Protein AF-A0A955KU11-F1 (afdb_monomer_lite)

pLDDT: mean 88.54, std 12.86, range [41.47, 97.81]

Sequence (144 aa):
MAKKTLPPHHSSLVLVWSYLALLLANSVVIYLASVVFPLYVVLGTFSLTAGWSLLHSMIFLTLLNVGFIPFVHEYEHTSGKMLKNTQWMALYFVINFVGVWVIARFSDQVGFGISSWLVAA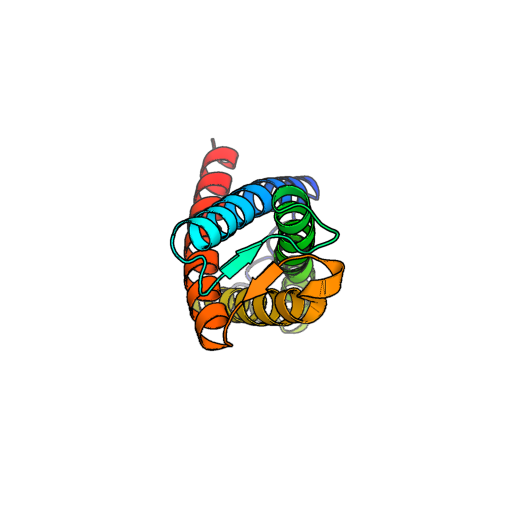VLAVVLNIVQSIVMMALEKLKSR

Foldseek 3Di:
DDLPPQPPDDPPVNLVVLLVLLLVLLLVLLVVCCVVPVVFKWADDPPGDSVQLSNQLSNQLSCLQSVCVVVLSVVCVVVVHDDDPVRVLVVQLVSQLCSLVVSQVVCVPRVIHGDDSVSSNVSSVVSSVSSVVSSVVVVVVVVD

Radius of gyration: 16.5 Å; chains: 1; bounding box: 40×31×50 Å

Secondary structure (DSSP, 8-state):
----PPPP---HHHHHHHHHHHHHHHHHHHHHHHHH-TTTEEE--SSS-HHHHHHHHHHHHHHHHHHHHHHHHHHHHHHT-PPPHHHHHHHHHHHHHHHHHHHHHTHHHH-EEES-HHHHHHHHHHHHHHHHHHHHHHHHHHT-

Structure (mmCIF, N/CA/C/O backbone):
data_AF-A0A955KU11-F1
#
_entry.id   AF-A0A955KU11-F1
#
loop_
_atom_site.group_PDB
_atom_site.id
_atom_site.type_symbol
_atom_site.label_atom_id
_atom_site.label_alt_id
_atom_site.label_comp_id
_atom_site.label_asym_id
_atom_site.label_entity_id
_atom_site.label_seq_id
_atom_site.pdbx_PDB_ins_code
_atom_site.Cartn_x
_atom_site.Cartn_y
_atom_site.Cartn_z
_atom_site.occupancy
_atom_site.B_iso_or_equiv
_atom_site.auth_seq_id
_atom_site.auth_comp_id
_atom_site.auth_asym_id
_atom_site.auth_atom_id
_atom_site.pdbx_PDB_model_num
ATOM 1 N N . MET A 1 1 ? -26.964 -3.492 28.894 1.00 43.47 1 MET A N 1
ATOM 2 C CA . MET A 1 1 ? -25.947 -3.475 27.817 1.00 43.47 1 MET A CA 1
ATOM 3 C C . MET A 1 1 ? -25.533 -2.030 27.594 1.00 43.47 1 MET A C 1
ATOM 5 O O . MET A 1 1 ? -26.371 -1.239 27.185 1.00 43.47 1 MET A O 1
ATOM 9 N N . ALA A 1 2 ? -24.302 -1.655 27.946 1.00 41.47 2 ALA A N 1
ATOM 10 C CA . ALA A 1 2 ? -23.829 -0.286 27.759 1.00 41.47 2 ALA A CA 1
ATOM 11 C C . ALA A 1 2 ? -23.743 0.030 26.258 1.00 41.47 2 ALA A C 1
ATOM 13 O O . ALA A 1 2 ? -23.022 -0.645 25.521 1.00 41.47 2 ALA A O 1
ATOM 14 N N . LYS A 1 3 ? -24.498 1.036 25.805 1.00 44.16 3 LYS A N 1
ATOM 15 C CA . LYS A 1 3 ? -24.383 1.608 24.462 1.00 44.16 3 LYS A CA 1
ATOM 16 C C . LYS A 1 3 ? -23.014 2.287 24.404 1.00 44.16 3 LYS A C 1
ATOM 18 O O . LYS A 1 3 ? -22.848 3.378 24.939 1.00 44.16 3 LYS A O 1
ATOM 23 N N . LYS A 1 4 ? -22.010 1.590 23.864 1.00 49.38 4 LYS A N 1
ATOM 24 C CA . LYS A 1 4 ? -20.665 2.138 23.663 1.00 49.38 4 LYS A CA 1
ATOM 25 C C . LYS A 1 4 ? -20.839 3.333 22.726 1.00 49.38 4 LYS A C 1
ATOM 27 O O . LYS A 1 4 ? -21.265 3.160 21.587 1.00 49.38 4 LYS A O 1
ATOM 32 N N . THR A 1 5 ? -20.659 4.539 23.252 1.00 47.03 5 THR A N 1
ATOM 33 C CA . THR A 1 5 ? -20.801 5.780 22.491 1.00 47.03 5 THR A CA 1
ATOM 34 C C . THR A 1 5 ? -19.859 5.722 21.299 1.00 47.03 5 THR A C 1
ATOM 36 O O . THR A 1 5 ? -18.691 5.362 21.467 1.00 47.03 5 THR A O 1
ATOM 39 N N . LEU A 1 6 ? -20.385 6.022 20.107 1.00 50.81 6 LEU A N 1
ATOM 40 C CA . LEU A 1 6 ? -19.592 6.084 18.884 1.00 50.81 6 LEU A CA 1
ATOM 41 C C . LEU A 1 6 ? -18.369 6.976 19.131 1.00 50.81 6 LEU A C 1
ATOM 43 O O . LEU A 1 6 ? -18.520 8.030 19.761 1.00 50.81 6 LEU A O 1
ATOM 47 N N . PRO A 1 7 ? -17.166 6.552 18.706 1.00 51.44 7 PRO A N 1
ATOM 48 C CA . PRO A 1 7 ? -15.983 7.383 18.846 1.00 51.44 7 PRO A CA 1
ATOM 49 C C . PRO A 1 7 ? -16.231 8.745 18.173 1.00 51.44 7 PRO A C 1
ATOM 51 O O . PRO A 1 7 ? -16.981 8.819 17.195 1.00 51.44 7 PRO A O 1
ATOM 54 N N . PRO A 1 8 ? -15.660 9.832 18.721 1.00 48.22 8 PRO A N 1
ATOM 55 C CA . PRO A 1 8 ? -15.903 11.180 18.229 1.00 48.22 8 PRO A CA 1
ATOM 56 C C . PRO A 1 8 ? -15.548 11.280 16.746 1.00 48.22 8 PRO A C 1
ATOM 58 O O . PRO A 1 8 ? -14.630 10.605 16.282 1.00 48.22 8 PRO A O 1
ATOM 61 N N . HIS A 1 9 ? -16.277 12.144 16.035 1.00 49.62 9 HIS A N 1
ATOM 62 C CA . HIS A 1 9 ? -16.028 12.538 14.650 1.00 49.62 9 HIS A CA 1
ATOM 63 C C . HIS A 1 9 ? -14.517 12.584 14.381 1.00 49.62 9 HIS A C 1
ATOM 65 O O . HIS A 1 9 ? -13.811 13.414 14.964 1.00 49.62 9 HIS A O 1
ATOM 71 N N . HIS A 1 10 ? -14.006 11.636 13.584 1.00 56.16 10 HIS A N 1
ATOM 72 C CA . HIS A 1 10 ? -12.583 11.583 13.255 1.00 56.16 10 HIS A CA 1
ATOM 73 C C . HIS A 1 10 ? -12.215 12.925 12.639 1.00 56.16 10 HIS A C 1
ATOM 75 O O . HIS A 1 10 ? -12.690 13.257 11.555 1.00 56.16 10 HIS A O 1
ATOM 81 N N . SER A 1 11 ? -11.427 13.722 13.364 1.00 67.25 11 SER A N 1
ATOM 82 C CA . SER A 1 11 ? -10.954 15.014 12.873 1.00 67.25 11 SER A CA 1
ATOM 83 C C . SER A 1 11 ? -10.371 14.796 11.479 1.00 67.25 11 SER A C 1
ATOM 85 O O . SER A 1 11 ? -9.541 13.906 11.302 1.00 67.25 11 SER A O 1
ATOM 87 N N . SER A 1 12 ? -10.816 15.577 10.494 1.00 74.44 12 SER A N 1
ATOM 88 C CA . SER A 1 12 ? -10.367 15.482 9.097 1.00 74.44 12 SER A CA 1
ATOM 89 C C . SER A 1 12 ? -8.839 15.443 8.976 1.00 74.44 12 SER A C 1
ATOM 91 O O . SER A 1 12 ? -8.296 14.739 8.129 1.00 74.44 12 SER A O 1
ATOM 93 N N . LEU A 1 13 ? -8.138 16.105 9.899 1.00 83.19 13 LEU A N 1
ATOM 94 C CA . LEU A 1 13 ? -6.684 16.077 10.020 1.00 83.19 13 LEU A CA 1
ATOM 95 C C . LEU A 1 13 ? -6.115 14.678 10.298 1.00 83.19 13 LEU A C 1
ATOM 97 O O . LEU A 1 13 ? -5.060 14.346 9.776 1.00 83.19 13 LEU A O 1
ATOM 101 N N . VAL A 1 14 ? -6.795 13.838 11.083 1.00 82.75 14 VAL A N 1
ATOM 102 C CA . VAL A 1 14 ? -6.356 12.459 11.364 1.00 82.75 14 VAL A CA 1
ATOM 103 C C . VAL A 1 14 ? -6.330 11.636 10.083 1.00 82.75 14 VAL A C 1
ATOM 105 O O . VAL A 1 14 ? -5.341 10.957 9.833 1.00 82.75 14 VAL A O 1
ATOM 108 N N . LEU A 1 15 ? -7.361 11.747 9.240 1.00 85.50 15 LEU A N 1
ATOM 109 C CA . LEU A 1 15 ? -7.397 11.051 7.952 1.00 85.50 15 LEU A CA 1
ATOM 110 C C . LEU A 1 15 ? -6.272 11.523 7.025 1.00 85.50 15 LEU A C 1
ATOM 112 O O . LEU A 1 15 ? -5.652 10.697 6.362 1.00 85.50 15 LEU A O 1
ATOM 116 N N . VAL A 1 16 ? -5.967 12.825 7.019 1.00 89.62 16 VAL A N 1
ATOM 117 C CA . VAL A 1 16 ? -4.852 13.384 6.236 1.00 89.62 16 VAL A CA 1
ATOM 118 C C . VAL A 1 16 ? -3.507 12.839 6.724 1.00 89.62 16 VAL A C 1
ATOM 120 O O . VAL A 1 16 ? -2.702 12.385 5.913 1.00 89.62 16 VAL A O 1
ATOM 123 N N . TRP A 1 17 ? -3.260 12.824 8.036 1.00 89.81 17 TRP A N 1
ATOM 124 C CA . TRP A 1 17 ? -2.014 12.287 8.591 1.00 89.81 17 TRP A CA 1
ATOM 125 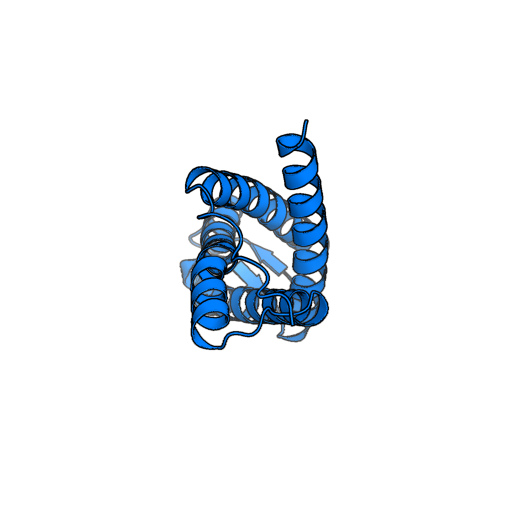C C . TRP A 1 17 ? -1.867 10.784 8.352 1.00 89.81 17 TRP A C 1
ATOM 127 O O . TRP A 1 17 ? -0.796 10.334 7.942 1.00 89.81 17 TRP A O 1
ATOM 137 N N . SER A 1 18 ? -2.944 10.017 8.541 1.00 90.88 18 SER A N 1
ATOM 138 C CA . SER A 1 18 ? -2.980 8.595 8.201 1.00 90.88 18 SER A CA 1
ATOM 139 C C . SER A 1 18 ? -2.707 8.380 6.717 1.00 90.88 18 SER A C 1
ATOM 141 O O . SER A 1 18 ? -1.895 7.530 6.372 1.00 90.88 18 SER A O 1
ATOM 143 N N . TYR A 1 19 ? -3.303 9.185 5.836 1.00 93.88 19 TYR A N 1
ATOM 144 C CA . TYR A 1 19 ? -3.046 9.116 4.401 1.00 93.88 19 TYR A CA 1
ATOM 145 C C . TYR A 1 19 ? -1.570 9.337 4.072 1.00 93.88 19 TYR A C 1
ATOM 147 O O . TYR A 1 19 ? -0.973 8.505 3.398 1.00 93.88 19 TYR A O 1
ATOM 155 N N . LEU A 1 20 ? -0.949 10.404 4.579 1.00 95.38 20 LEU A N 1
ATOM 156 C CA . LEU A 1 20 ? 0.458 10.695 4.289 1.00 95.38 20 LEU A CA 1
ATOM 157 C C . LEU A 1 20 ? 1.399 9.604 4.818 1.00 95.38 20 LEU A C 1
ATOM 159 O O . LEU A 1 20 ? 2.312 9.176 4.111 1.00 95.38 20 LEU A O 1
ATOM 163 N N . ALA A 1 21 ? 1.165 9.117 6.038 1.00 94.75 21 ALA A N 1
ATOM 164 C CA . ALA A 1 21 ? 1.992 8.069 6.628 1.00 94.75 21 ALA A CA 1
ATOM 165 C C . ALA A 1 21 ? 1.846 6.731 5.894 1.00 94.75 21 ALA A C 1
ATOM 167 O O . ALA A 1 21 ? 2.845 6.066 5.617 1.00 94.75 21 ALA A O 1
ATOM 168 N N . LEU A 1 22 ? 0.615 6.346 5.548 1.00 95.44 22 LEU A N 1
ATOM 169 C CA . LEU A 1 22 ? 0.353 5.121 4.800 1.00 95.44 22 LEU A CA 1
ATOM 170 C C . LEU A 1 22 ? 0.865 5.227 3.364 1.00 95.44 22 LEU A C 1
ATOM 172 O O . LEU A 1 22 ? 1.407 4.251 2.861 1.00 95.44 22 LEU A O 1
ATOM 176 N N . LEU A 1 23 ? 0.781 6.397 2.726 1.00 97.12 23 LEU A N 1
ATOM 177 C CA . LEU A 1 23 ? 1.334 6.622 1.390 1.00 97.12 23 LEU A CA 1
ATOM 178 C C . LEU A 1 23 ? 2.840 6.359 1.376 1.00 97.12 23 LEU A C 1
ATOM 180 O O . LEU A 1 23 ? 3.329 5.619 0.521 1.00 97.12 23 LEU A O 1
ATOM 184 N N . LEU A 1 24 ? 3.565 6.915 2.350 1.00 97.06 24 LEU A N 1
ATOM 185 C CA . LEU A 1 24 ? 4.998 6.678 2.505 1.00 97.06 24 LEU A CA 1
ATOM 186 C C . LEU A 1 24 ? 5.294 5.203 2.788 1.00 97.06 24 LEU A C 1
ATOM 188 O O . LEU A 1 24 ? 6.131 4.607 2.113 1.00 97.06 24 LEU A O 1
ATOM 192 N N . ALA A 1 25 ? 4.585 4.593 3.737 1.00 96.88 25 ALA A N 1
ATOM 193 C CA . ALA A 1 25 ? 4.798 3.200 4.110 1.00 96.88 25 ALA A CA 1
ATOM 194 C C . ALA A 1 25 ? 4.531 2.231 2.947 1.00 96.88 25 ALA A C 1
ATOM 196 O O . ALA A 1 25 ? 5.364 1.377 2.650 1.00 96.88 25 ALA A O 1
ATOM 197 N N . ASN A 1 26 ? 3.408 2.403 2.247 1.00 97.25 26 ASN A N 1
ATOM 198 C CA . ASN A 1 26 ? 3.043 1.612 1.075 1.00 97.25 26 ASN A CA 1
ATOM 199 C C . ASN A 1 26 ? 4.096 1.770 -0.031 1.00 97.25 26 ASN A C 1
ATOM 201 O O . ASN A 1 26 ? 4.543 0.775 -0.603 1.00 97.25 26 ASN A O 1
ATOM 205 N N . SER A 1 27 ? 4.558 3.003 -0.270 1.00 97.62 27 SER A N 1
ATOM 206 C CA . SER A 1 27 ? 5.604 3.287 -1.259 1.00 97.62 27 SER A CA 1
ATOM 207 C C . SER A 1 27 ? 6.917 2.591 -0.932 1.00 97.62 27 SER A C 1
ATOM 209 O O . SER A 1 27 ? 7.520 1.989 -1.815 1.00 97.62 27 SER A O 1
ATOM 211 N N . VAL A 1 28 ? 7.338 2.604 0.333 1.00 97.50 28 VAL A N 1
ATOM 212 C CA . VAL A 1 28 ? 8.543 1.888 0.770 1.00 97.50 28 VAL A CA 1
ATOM 213 C C . VAL A 1 28 ? 8.387 0.383 0.561 1.00 97.50 28 VAL A C 1
ATOM 215 O O . VAL A 1 28 ? 9.285 -0.245 0.005 1.00 97.50 28 VAL A O 1
ATOM 218 N N . VAL A 1 29 ? 7.249 -0.199 0.948 1.00 97.56 29 VAL A N 1
ATOM 219 C CA . VAL A 1 29 ? 6.997 -1.641 0.791 1.00 97.56 29 VAL A CA 1
ATOM 220 C C . VAL A 1 29 ? 7.062 -2.061 -0.675 1.00 97.56 29 VAL A C 1
ATOM 222 O O . VAL A 1 29 ? 7.764 -3.015 -1.003 1.00 97.56 29 VAL A O 1
ATOM 225 N N . ILE A 1 30 ? 6.368 -1.350 -1.566 1.00 97.50 30 ILE A N 1
ATOM 226 C CA . ILE A 1 30 ? 6.324 -1.709 -2.988 1.00 97.50 30 ILE A CA 1
ATOM 227 C C . ILE A 1 30 ? 7.651 -1.434 -3.688 1.00 97.50 30 ILE A C 1
ATOM 229 O O . ILE A 1 30 ? 8.093 -2.255 -4.492 1.00 97.50 30 ILE A O 1
ATOM 233 N N . TYR A 1 31 ? 8.331 -0.341 -3.343 1.00 97.69 31 TYR A N 1
ATOM 234 C CA . TYR A 1 31 ? 9.676 -0.080 -3.841 1.00 97.69 31 TYR A CA 1
ATOM 235 C C . TYR A 1 31 ? 10.631 -1.219 -3.470 1.00 97.69 31 TYR A C 1
ATOM 237 O O . TYR A 1 31 ? 11.259 -1.805 -4.352 1.00 97.69 31 TYR A O 1
ATOM 245 N N . LEU A 1 32 ? 10.680 -1.606 -2.192 1.00 97.62 32 LEU A N 1
ATOM 246 C CA . LEU A 1 32 ? 11.518 -2.717 -1.738 1.00 97.62 32 LEU A CA 1
ATOM 247 C C . LEU A 1 32 ? 11.130 -4.035 -2.413 1.00 97.62 32 LEU A C 1
ATOM 249 O O . LEU A 1 32 ? 12.010 -4.772 -2.850 1.00 97.62 32 LEU A O 1
ATOM 253 N N . ALA A 1 33 ? 9.834 -4.313 -2.565 1.00 96.94 33 ALA A N 1
ATOM 254 C CA . ALA A 1 33 ? 9.370 -5.503 -3.268 1.00 96.94 33 ALA A CA 1
ATOM 255 C C . ALA A 1 33 ? 9.850 -5.535 -4.728 1.00 96.94 33 ALA A C 1
ATOM 257 O O . ALA A 1 33 ? 10.282 -6.585 -5.193 1.00 96.94 33 ALA A O 1
ATOM 258 N N . SER A 1 34 ? 9.842 -4.395 -5.428 1.00 96.94 34 SER A N 1
ATOM 259 C CA . SER A 1 34 ? 10.331 -4.305 -6.811 1.00 96.94 34 SER A CA 1
ATOM 260 C C . SER A 1 34 ? 11.844 -4.507 -6.933 1.00 96.94 34 SER A C 1
ATOM 262 O O . SER A 1 34 ? 12.311 -5.121 -7.887 1.00 96.94 34 SER A O 1
ATOM 264 N N . VAL A 1 35 ? 12.617 -4.041 -5.946 1.00 96.81 35 VAL A N 1
ATOM 265 C CA . VAL A 1 35 ? 14.081 -4.180 -5.934 1.00 96.81 35 VAL A CA 1
ATOM 266 C C . VAL A 1 35 ? 14.495 -5.609 -5.588 1.00 96.81 35 VAL A C 1
ATOM 268 O O . VAL A 1 35 ? 15.403 -6.156 -6.206 1.00 96.81 35 VAL A O 1
ATOM 271 N N . VAL A 1 36 ? 13.834 -6.223 -4.603 1.00 97.25 36 VAL A N 1
ATOM 272 C CA . VAL A 1 36 ? 14.177 -7.569 -4.119 1.00 97.25 36 VAL A CA 1
ATOM 273 C C . VAL A 1 36 ? 13.605 -8.659 -5.031 1.00 97.25 36 VAL A C 1
ATOM 275 O O . VAL A 1 36 ? 14.242 -9.691 -5.232 1.00 97.25 36 VAL A O 1
ATOM 278 N N . PHE A 1 37 ? 12.422 -8.436 -5.609 1.00 96.62 37 PHE A N 1
ATOM 279 C CA . PHE A 1 37 ? 11.696 -9.417 -6.419 1.00 96.62 37 PHE A CA 1
ATOM 280 C C . PHE A 1 37 ? 11.282 -8.852 -7.793 1.00 96.62 37 PHE A C 1
ATOM 282 O O . PHE A 1 37 ? 10.095 -8.885 -8.134 1.00 96.62 37 PHE A O 1
ATOM 289 N N . PRO A 1 38 ? 12.231 -8.397 -8.634 1.00 94.81 38 PRO A N 1
ATOM 290 C CA . PRO A 1 38 ? 11.929 -7.722 -9.902 1.00 94.81 38 PRO A CA 1
ATOM 291 C C . PRO A 1 38 ? 11.214 -8.616 -10.927 1.00 94.81 38 PRO A C 1
ATOM 293 O O . PRO A 1 38 ? 10.538 -8.121 -11.822 1.00 94.81 38 PRO A O 1
ATOM 296 N N . LEU A 1 39 ? 11.323 -9.943 -10.795 1.00 95.19 39 LEU A N 1
ATOM 297 C CA . LEU A 1 39 ? 10.586 -10.902 -11.630 1.00 95.19 39 LEU A CA 1
ATOM 298 C C . LEU A 1 39 ? 9.092 -10.988 -11.273 1.00 95.19 39 LEU A C 1
ATOM 300 O O . LEU A 1 39 ? 8.294 -11.494 -12.060 1.00 95.19 39 LEU A O 1
ATOM 304 N N . TYR A 1 40 ? 8.715 -10.539 -10.075 1.00 96.44 40 TYR A N 1
ATOM 305 C CA . TYR A 1 40 ? 7.363 -10.675 -9.533 1.00 96.44 40 TYR A CA 1
ATOM 306 C C . TYR A 1 40 ? 6.648 -9.337 -9.386 1.00 96.44 40 TYR A C 1
ATOM 308 O O . TYR A 1 40 ? 5.423 -9.312 -9.487 1.00 96.44 40 TYR A O 1
ATOM 316 N N . VAL A 1 41 ? 7.393 -8.258 -9.139 1.00 96.88 41 VAL A N 1
ATOM 317 C CA . VAL A 1 41 ? 6.882 -6.901 -8.939 1.00 96.88 41 VAL A CA 1
ATOM 318 C C . VAL A 1 41 ? 7.682 -5.947 -9.812 1.00 96.88 41 VAL A C 1
ATOM 320 O O . VAL A 1 41 ? 8.887 -5.797 -9.630 1.00 96.88 41 VAL A O 1
ATOM 323 N N . VAL A 1 42 ? 7.004 -5.288 -10.747 1.00 95.75 42 VAL A N 1
ATOM 324 C CA . VAL A 1 42 ? 7.624 -4.392 -11.727 1.00 95.75 42 VAL A CA 1
ATOM 325 C C . VAL A 1 42 ? 7.070 -2.985 -11.554 1.00 95.75 42 VAL A C 1
ATOM 327 O O . VAL A 1 42 ? 5.864 -2.791 -11.384 1.00 95.75 42 VAL A O 1
ATOM 330 N N . LEU A 1 43 ? 7.973 -2.007 -11.606 1.00 95.56 43 LEU A N 1
ATOM 331 C CA . LEU A 1 43 ? 7.661 -0.584 -11.623 1.00 95.56 43 LEU A CA 1
ATOM 332 C C . LEU A 1 43 ? 8.248 0.050 -12.881 1.00 95.56 43 LEU A C 1
ATOM 334 O O . LEU A 1 43 ? 9.437 -0.100 -13.158 1.00 95.56 43 LEU A O 1
ATOM 338 N N . GLY A 1 44 ? 7.431 0.820 -13.586 1.00 92.75 44 GLY A N 1
ATOM 339 C CA . GLY A 1 44 ? 7.793 1.471 -14.834 1.00 92.75 44 GLY A CA 1
ATOM 340 C C . GLY A 1 44 ? 7.227 0.761 -16.058 1.00 92.75 44 GLY A C 1
ATOM 341 O O . GLY A 1 44 ? 6.939 -0.435 -16.055 1.00 92.75 44 GLY A O 1
ATOM 342 N N . THR A 1 45 ? 7.088 1.531 -17.128 1.00 90.19 45 THR A N 1
ATOM 343 C CA . THR A 1 45 ? 6.732 1.058 -18.468 1.00 90.19 45 THR A CA 1
ATOM 344 C C . THR A 1 45 ? 7.632 1.751 -19.486 1.00 90.19 45 THR A C 1
ATOM 346 O O . THR A 1 45 ? 8.544 2.495 -19.128 1.00 90.19 45 THR A O 1
ATOM 349 N N . PHE A 1 46 ? 7.363 1.549 -20.776 1.00 88.81 46 PHE A N 1
ATOM 350 C CA . PHE A 1 46 ? 8.027 2.311 -21.834 1.00 88.81 46 PHE A CA 1
ATOM 351 C C . PHE A 1 46 ? 7.747 3.827 -21.757 1.00 88.81 46 PHE A C 1
ATOM 353 O O . PHE A 1 46 ? 8.518 4.611 -22.303 1.00 88.81 46 PHE A O 1
ATOM 360 N N . SER A 1 47 ? 6.648 4.240 -21.112 1.00 88.69 47 SER A N 1
ATOM 361 C CA . SER A 1 47 ? 6.187 5.633 -21.036 1.00 88.69 47 SER A CA 1
ATOM 362 C C . SER A 1 47 ? 6.286 6.241 -19.634 1.00 88.69 47 SER A C 1
ATOM 364 O O . SER A 1 47 ? 6.386 7.460 -19.503 1.00 88.69 47 SER A O 1
ATOM 366 N N . LEU A 1 48 ? 6.275 5.417 -18.583 1.00 92.38 48 LEU A N 1
ATOM 367 C CA . LEU A 1 48 ? 6.305 5.849 -17.187 1.00 92.38 48 LEU A CA 1
ATOM 368 C C . LEU A 1 48 ? 7.604 5.431 -16.510 1.00 92.38 48 LEU A C 1
ATOM 370 O O . LEU A 1 48 ? 7.995 4.265 -16.532 1.00 92.38 48 LEU A O 1
ATOM 374 N N . THR A 1 49 ? 8.240 6.376 -15.819 1.00 94.31 49 THR A N 1
ATOM 375 C CA . THR A 1 49 ? 9.386 6.054 -14.966 1.00 94.31 49 THR A CA 1
ATOM 376 C C . THR A 1 49 ? 8.937 5.229 -13.759 1.00 94.31 49 THR A C 1
ATOM 378 O O . THR A 1 49 ? 7.786 5.311 -13.316 1.00 94.31 49 THR A O 1
ATOM 381 N N . ALA A 1 50 ? 9.858 4.459 -13.176 1.00 93.81 50 ALA A N 1
ATOM 382 C CA . ALA A 1 50 ? 9.578 3.680 -11.971 1.00 93.81 50 ALA A CA 1
ATOM 383 C C . ALA A 1 50 ? 9.071 4.561 -10.811 1.00 93.81 50 ALA A C 1
ATOM 385 O O . ALA A 1 50 ? 8.132 4.184 -10.116 1.00 93.81 50 ALA A O 1
ATOM 386 N N . GLY A 1 51 ? 9.632 5.767 -10.648 1.00 93.75 51 GLY A N 1
ATOM 387 C CA . GLY A 1 51 ? 9.208 6.717 -9.614 1.00 93.75 51 GLY A CA 1
ATOM 388 C C . GLY A 1 51 ? 7.777 7.218 -9.810 1.00 93.75 51 GLY A C 1
ATOM 389 O O . GLY A 1 51 ? 6.989 7.212 -8.866 1.00 93.75 51 GLY A O 1
ATOM 390 N N . TRP A 1 52 ? 7.407 7.587 -11.041 1.00 93.94 52 TRP A N 1
ATOM 391 C CA . TRP A 1 52 ? 6.026 7.975 -11.343 1.00 93.94 52 TRP A CA 1
ATOM 392 C C . TRP A 1 52 ? 5.057 6.816 -11.160 1.00 93.94 52 TRP A C 1
ATOM 394 O O . TRP A 1 52 ? 3.962 7.014 -10.639 1.00 93.94 52 TRP A O 1
ATOM 404 N N . SER A 1 53 ? 5.471 5.612 -11.538 1.00 95.56 53 SER A N 1
ATOM 405 C CA . SER A 1 53 ? 4.650 4.415 -11.395 1.00 95.56 53 SER A CA 1
ATOM 406 C C . SER A 1 53 ? 4.374 4.080 -9.931 1.00 95.56 53 SER A C 1
ATOM 408 O O . SER A 1 53 ? 3.239 3.803 -9.537 1.00 95.56 53 SER A O 1
ATOM 410 N N . LEU A 1 54 ? 5.408 4.183 -9.092 1.00 96.75 54 LEU A N 1
ATOM 411 C CA . LEU A 1 54 ? 5.290 4.021 -7.648 1.00 96.75 54 LEU A CA 1
ATOM 412 C C . LEU A 1 54 ? 4.335 5.060 -7.061 1.00 96.75 54 LEU A C 1
ATOM 414 O O . LEU A 1 54 ? 3.414 4.708 -6.334 1.00 96.75 54 LEU A O 1
ATOM 418 N N . LEU A 1 55 ? 4.515 6.335 -7.407 1.00 95.50 55 LEU A N 1
ATOM 419 C CA . LEU A 1 55 ? 3.688 7.402 -6.856 1.00 95.50 55 LEU A CA 1
ATOM 420 C C . LEU A 1 55 ? 2.208 7.218 -7.217 1.00 95.50 55 LEU A C 1
ATOM 422 O O . LEU A 1 55 ? 1.361 7.237 -6.327 1.00 95.50 55 LEU A O 1
ATOM 426 N N . HIS A 1 56 ? 1.888 6.994 -8.495 1.00 93.88 56 HIS A N 1
ATOM 427 C CA . HIS A 1 56 ? 0.500 6.830 -8.935 1.00 93.88 56 HIS A CA 1
ATOM 428 C C . HIS A 1 56 ? -0.155 5.611 -8.286 1.00 93.88 56 HIS A C 1
ATOM 430 O O . HIS A 1 56 ? -1.223 5.734 -7.684 1.00 93.88 56 HIS A O 1
ATOM 436 N N . SER A 1 57 ? 0.496 4.447 -8.352 1.00 94.44 57 SER A N 1
ATOM 437 C CA . SER A 1 57 ? -0.045 3.216 -7.766 1.00 94.44 57 SER A CA 1
ATOM 438 C C . SER A 1 57 ? -0.288 3.356 -6.261 1.00 94.44 57 SER A C 1
ATOM 440 O O . SER A 1 57 ? -1.335 2.940 -5.762 1.00 94.44 57 SER A O 1
ATOM 442 N N . MET A 1 58 ? 0.628 3.992 -5.528 1.00 96.44 58 MET A N 1
ATOM 443 C CA . MET A 1 58 ? 0.517 4.129 -4.076 1.00 96.44 58 MET A CA 1
ATOM 444 C C . MET A 1 58 ? -0.471 5.204 -3.650 1.00 96.44 58 MET A C 1
ATOM 446 O O . MET A 1 58 ? -1.132 5.021 -2.628 1.00 96.44 58 MET A O 1
ATOM 450 N N . ILE A 1 59 ? -0.653 6.266 -4.438 1.00 95.56 59 ILE A N 1
ATOM 451 C CA . ILE A 1 59 ? -1.757 7.212 -4.244 1.00 95.56 59 ILE A CA 1
ATOM 452 C C . ILE A 1 59 ? -3.089 6.462 -4.325 1.00 95.56 59 ILE A C 1
ATOM 454 O O . ILE A 1 59 ? -3.868 6.519 -3.376 1.00 95.56 59 ILE A O 1
ATOM 458 N N . PHE A 1 60 ? -3.330 5.690 -5.391 1.00 94.69 60 PHE A N 1
ATOM 459 C CA . PHE A 1 60 ? -4.579 4.936 -5.538 1.00 94.69 60 PHE A CA 1
ATOM 460 C C . PHE A 1 60 ? -4.785 3.921 -4.413 1.00 94.69 60 PHE A C 1
ATOM 462 O O . PHE A 1 60 ? -5.851 3.889 -3.800 1.00 94.69 60 PHE A O 1
ATOM 469 N N . LEU A 1 61 ? -3.763 3.126 -4.090 1.00 95.69 61 LEU A N 1
ATOM 470 C CA . LEU A 1 61 ? -3.862 2.123 -3.031 1.00 95.69 61 LEU A CA 1
ATOM 471 C C . LEU A 1 61 ? -4.131 2.758 -1.661 1.00 95.69 61 LEU A C 1
ATOM 473 O O . LEU A 1 61 ? -4.906 2.235 -0.861 1.00 95.69 61 LEU A O 1
ATOM 477 N N . THR A 1 62 ? -3.504 3.896 -1.375 1.00 96.06 62 THR A N 1
ATOM 478 C CA . THR A 1 62 ? -3.675 4.583 -0.090 1.00 96.06 62 THR A CA 1
ATOM 479 C C . THR A 1 62 ? -5.026 5.287 -0.008 1.00 96.06 62 THR A C 1
ATOM 481 O O . THR A 1 62 ? -5.667 5.241 1.041 1.00 96.06 62 THR A O 1
ATOM 484 N N . LEU A 1 63 ? -5.502 5.867 -1.114 1.00 94.00 63 LEU A N 1
ATOM 485 C CA . LEU A 1 63 ? -6.857 6.410 -1.212 1.00 94.00 63 LEU A CA 1
ATOM 486 C C . LEU A 1 63 ? -7.909 5.325 -0.989 1.00 94.00 63 LEU A C 1
ATOM 488 O O . LEU A 1 63 ? -8.869 5.575 -0.270 1.00 94.00 63 LEU A O 1
ATOM 492 N N . LEU A 1 64 ? -7.719 4.119 -1.533 1.00 93.31 64 LEU A 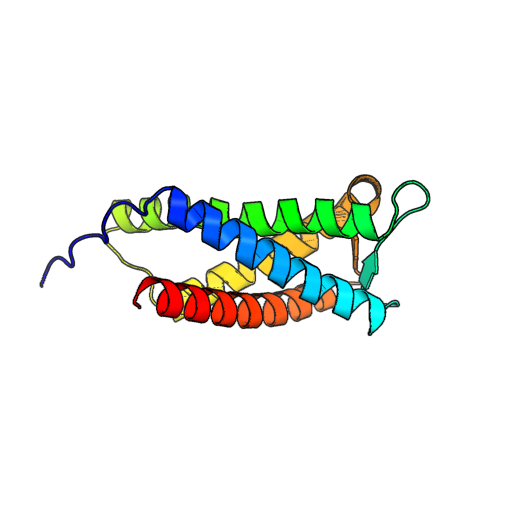N 1
ATOM 493 C CA . LEU A 1 64 ? -8.611 2.992 -1.253 1.00 93.31 64 LEU A CA 1
ATOM 494 C C . LEU A 1 64 ? -8.602 2.632 0.237 1.00 93.31 64 LEU A C 1
ATOM 496 O O . LEU A 1 64 ? -9.664 2.506 0.836 1.00 93.31 64 LEU A O 1
ATOM 500 N N . ASN A 1 65 ? -7.423 2.526 0.854 1.00 91.94 65 ASN A N 1
ATOM 501 C CA . ASN A 1 65 ? -7.303 2.164 2.269 1.00 91.94 65 ASN A CA 1
ATOM 502 C C . ASN A 1 65 ? -7.945 3.195 3.211 1.00 91.94 65 ASN A C 1
ATOM 504 O O . ASN A 1 65 ? -8.762 2.834 4.055 1.00 91.94 65 ASN A O 1
ATOM 508 N N . VAL A 1 66 ? -7.608 4.480 3.066 1.00 91.00 66 VAL A N 1
ATOM 509 C CA . VAL A 1 66 ? -8.144 5.544 3.935 1.00 91.00 66 VAL A CA 1
ATOM 510 C C . VAL A 1 66 ? -9.588 5.879 3.577 1.00 91.00 66 VAL A C 1
ATOM 512 O O . VAL A 1 66 ? -10.415 6.094 4.461 1.00 91.00 66 VAL A O 1
ATOM 515 N N . GLY A 1 67 ? -9.912 5.886 2.286 1.00 88.94 67 GLY A N 1
ATOM 516 C CA . GLY A 1 67 ? -11.243 6.196 1.779 1.00 88.94 67 GLY A CA 1
ATOM 517 C C . GLY A 1 67 ? -12.298 5.181 2.202 1.00 88.94 67 GLY A C 1
ATOM 518 O O . GLY A 1 67 ? -13.455 5.560 2.324 1.00 88.94 67 GLY A O 1
ATOM 519 N N . PHE A 1 68 ? -11.924 3.931 2.498 1.00 88.19 68 PHE A N 1
ATOM 520 C CA . PHE A 1 68 ? -12.866 2.917 2.979 1.00 88.19 68 PHE A CA 1
ATOM 521 C C . PHE A 1 68 ? -13.274 3.110 4.452 1.00 88.19 68 PHE A C 1
ATOM 523 O O . PHE A 1 68 ? -14.369 2.713 4.847 1.00 88.19 68 PHE A O 1
ATOM 530 N N . ILE A 1 69 ? -12.441 3.768 5.268 1.00 87.19 69 ILE A N 1
ATOM 531 C CA . ILE A 1 69 ? -12.687 4.009 6.702 1.00 87.19 69 ILE A CA 1
ATOM 532 C C . ILE A 1 69 ? -14.048 4.676 6.991 1.00 87.19 69 ILE A C 1
ATOM 534 O O . ILE A 1 69 ? -14.755 4.179 7.875 1.00 87.19 69 ILE A O 1
ATOM 538 N N . PRO A 1 70 ? -14.456 5.775 6.318 1.00 85.12 70 PRO A N 1
ATOM 539 C CA . PRO A 1 70 ? -15.764 6.386 6.559 1.00 85.12 70 PRO A CA 1
ATOM 540 C C . PRO A 1 70 ? -16.933 5.464 6.187 1.00 85.12 70 PRO A C 1
ATOM 542 O O . PRO A 1 70 ? -17.910 5.419 6.928 1.00 85.12 70 PRO A O 1
ATOM 545 N N . PHE A 1 71 ? -16.827 4.677 5.109 1.00 86.38 71 PHE A N 1
ATOM 546 C CA . PHE A 1 71 ? -17.880 3.724 4.726 1.00 86.38 71 PHE A CA 1
ATOM 547 C C . PHE A 1 71 ? -18.078 2.638 5.783 1.00 86.38 71 PHE A C 1
ATOM 549 O O . PHE A 1 71 ? -19.209 2.257 6.078 1.00 86.38 71 PHE A O 1
ATOM 556 N N . VAL A 1 72 ? -16.988 2.159 6.386 1.00 86.56 72 VAL A N 1
ATOM 557 C CA . VAL A 1 72 ? -17.067 1.166 7.462 1.00 86.56 72 VAL A CA 1
ATOM 558 C C . VAL A 1 72 ? -17.712 1.759 8.707 1.00 86.56 72 VAL A C 1
ATOM 560 O O . VAL A 1 72 ? -18.576 1.115 9.291 1.00 86.56 72 VAL A O 1
ATOM 563 N N . HIS A 1 73 ? -17.357 2.988 9.089 1.00 84.25 73 HIS A N 1
ATOM 564 C CA . HIS A 1 73 ? -17.996 3.652 10.227 1.00 84.25 73 HIS A CA 1
ATOM 565 C C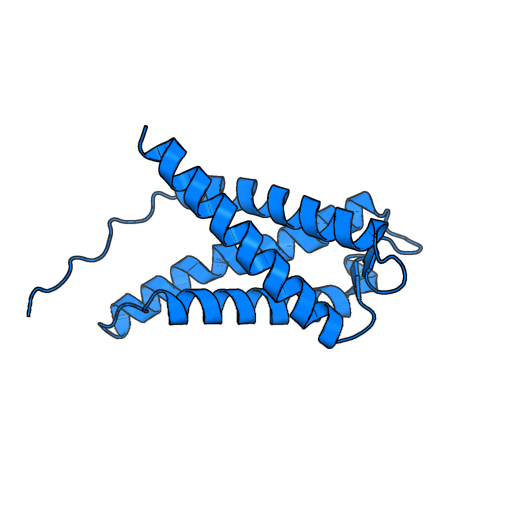 . HIS A 1 73 ? -19.494 3.875 10.000 1.00 84.25 73 HIS A C 1
ATOM 567 O O . HIS A 1 73 ? -20.283 3.651 10.916 1.00 84.25 73 HIS A O 1
ATOM 573 N N . GLU A 1 74 ? -19.901 4.259 8.789 1.00 85.12 74 GLU A N 1
ATOM 574 C CA . GLU A 1 74 ? -21.321 4.400 8.451 1.00 85.12 74 GLU A CA 1
ATOM 575 C C . GLU A 1 74 ? -22.054 3.050 8.520 1.00 85.12 74 GLU A C 1
ATOM 577 O O . GLU A 1 74 ? -23.172 2.952 9.035 1.00 85.12 74 GLU A O 1
ATOM 582 N N . TYR A 1 75 ? -21.397 1.972 8.080 1.00 85.00 75 TYR A N 1
ATOM 583 C CA . TYR A 1 75 ? -21.920 0.614 8.208 1.00 85.00 75 TYR A CA 1
ATOM 584 C C . TYR A 1 75 ? -22.045 0.168 9.673 1.00 85.00 75 TYR A C 1
ATOM 586 O O . TYR A 1 75 ? -23.066 -0.413 10.043 1.00 85.00 75 TYR A O 1
ATOM 594 N N . GLU A 1 76 ? -21.053 0.446 10.522 1.00 85.44 76 GLU A N 1
ATOM 595 C CA . GLU A 1 76 ? -21.103 0.155 11.962 1.00 85.44 76 GLU A CA 1
ATOM 596 C C . GLU A 1 76 ? -22.222 0.942 12.656 1.00 85.44 76 GLU A C 1
ATOM 598 O O . GLU A 1 76 ? -22.947 0.383 13.486 1.00 85.44 76 GLU A O 1
ATOM 603 N N . HIS A 1 77 ? -22.389 2.215 12.282 1.00 82.56 77 HIS A N 1
ATOM 604 C CA . HIS A 1 77 ? -23.448 3.089 12.774 1.00 82.56 77 HIS A CA 1
ATOM 605 C C . HIS A 1 77 ? -24.833 2.538 12.416 1.00 82.56 77 HIS A C 1
ATOM 607 O O . HIS A 1 77 ? -25.666 2.332 13.300 1.00 82.56 77 HIS A O 1
ATOM 613 N N . THR A 1 78 ? -25.047 2.207 11.141 1.00 85.69 78 THR A N 1
ATOM 614 C CA . THR A 1 78 ? -26.325 1.682 10.641 1.00 85.69 78 THR A CA 1
ATOM 615 C C . THR A 1 78 ? -26.628 0.281 11.181 1.00 85.69 78 THR A C 1
ATOM 617 O O . THR A 1 78 ? -27.769 -0.034 11.512 1.00 85.69 78 THR A O 1
ATOM 620 N N . SER A 1 79 ? -25.608 -0.570 11.319 1.00 82.81 79 SER A N 1
ATOM 621 C CA . SER A 1 79 ? -25.767 -1.958 11.776 1.00 82.81 79 SER A CA 1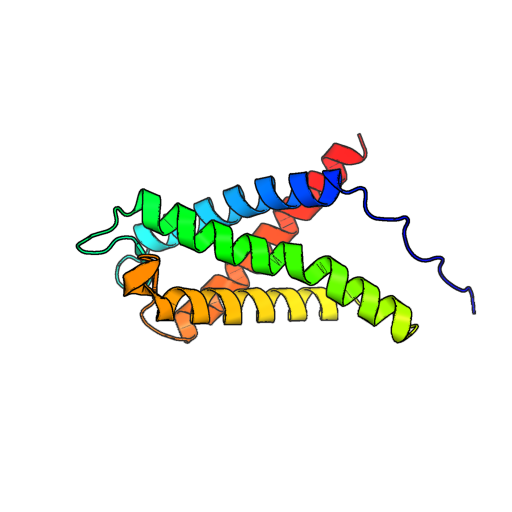
ATOM 622 C C . SER A 1 79 ? -25.857 -2.097 13.299 1.00 82.81 79 SER A C 1
ATOM 624 O O . SER A 1 79 ? -26.155 -3.185 13.800 1.00 82.81 79 SER A O 1
ATOM 626 N N . GLY A 1 80 ? -25.533 -1.040 14.055 1.00 81.69 80 GLY A N 1
ATOM 627 C CA . GLY A 1 80 ? -25.457 -1.058 15.519 1.00 81.69 80 GLY A CA 1
ATOM 628 C C . GLY A 1 80 ? -24.408 -2.027 16.085 1.00 81.69 80 GLY A C 1
ATOM 629 O O . GLY A 1 80 ? -24.458 -2.372 17.268 1.00 81.69 80 GLY A O 1
ATOM 630 N N . LYS A 1 81 ? -23.476 -2.504 15.252 1.00 82.88 81 LYS A N 1
ATOM 631 C CA . LYS A 1 81 ? -22.449 -3.495 15.596 1.00 82.88 81 LYS A CA 1
ATOM 632 C C . LYS A 1 81 ? -21.085 -2.950 15.205 1.00 82.88 81 LYS A C 1
ATOM 634 O O . LYS A 1 81 ? -20.837 -2.712 14.030 1.00 82.88 81 LYS A O 1
ATOM 639 N N . MET A 1 82 ? -20.199 -2.820 16.188 1.00 84.31 82 MET A N 1
ATOM 640 C CA . MET A 1 82 ? -18.791 -2.514 15.937 1.00 84.31 82 MET A CA 1
ATOM 641 C C . MET A 1 82 ? -18.073 -3.765 15.431 1.00 84.31 82 MET A C 1
ATOM 643 O O . MET A 1 82 ? -18.270 -4.862 15.970 1.00 84.31 82 MET A O 1
ATOM 647 N N . LEU A 1 83 ? -17.224 -3.601 14.426 1.00 84.00 83 LEU A N 1
ATOM 648 C CA . LEU A 1 83 ? -16.353 -4.654 13.941 1.00 84.00 83 LEU A CA 1
ATOM 649 C C . LEU A 1 83 ? -15.290 -4.978 14.993 1.00 84.00 83 LEU A C 1
ATOM 651 O O . LEU A 1 83 ? -14.706 -4.110 15.643 1.00 84.00 83 LEU A O 1
ATOM 655 N N . LYS A 1 84 ? -15.015 -6.271 15.154 1.00 86.50 84 LYS A N 1
ATOM 656 C CA . LYS A 1 84 ? -13.901 -6.759 15.974 1.00 86.50 84 LYS A CA 1
ATOM 657 C C . LYS A 1 84 ? -12.573 -6.493 15.261 1.00 86.50 84 LYS A C 1
ATOM 659 O O . LYS A 1 84 ? -12.528 -6.453 14.034 1.00 86.50 84 LYS A O 1
ATOM 664 N N . ASN A 1 85 ? -11.469 -6.451 16.009 1.00 82.50 85 ASN A N 1
ATOM 665 C CA . ASN A 1 85 ? -10.124 -6.297 15.433 1.00 82.50 85 ASN A CA 1
ATOM 666 C C . ASN A 1 85 ? -9.816 -7.325 14.332 1.00 82.50 85 ASN A C 1
ATOM 668 O O . ASN A 1 85 ? -9.212 -6.981 13.322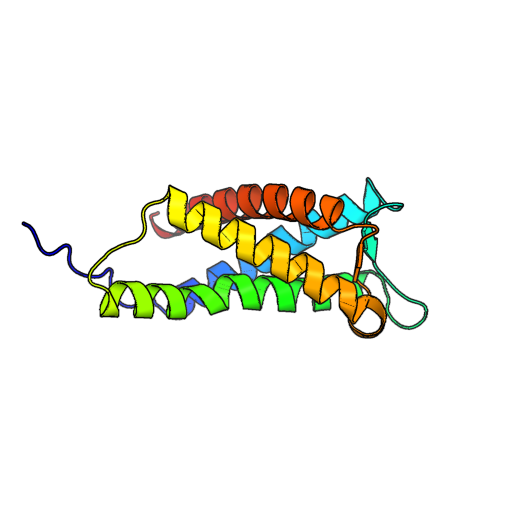 1.00 82.50 85 ASN A O 1
ATOM 672 N N . THR A 1 86 ? -10.265 -8.574 14.485 1.00 86.62 86 THR A N 1
ATOM 673 C CA . THR A 1 86 ? -10.077 -9.614 13.460 1.00 86.62 86 THR A CA 1
ATOM 674 C C . THR A 1 86 ? -10.832 -9.313 12.166 1.00 86.62 86 THR A C 1
ATOM 676 O O . THR A 1 86 ? -10.337 -9.624 11.088 1.00 86.62 86 THR A O 1
ATOM 679 N N . GLN A 1 87 ? -12.004 -8.677 12.257 1.00 88.44 87 GLN A N 1
ATOM 680 C CA . GLN A 1 87 ? -12.799 -8.272 11.096 1.00 88.44 87 GLN A CA 1
ATOM 681 C C . GLN A 1 87 ? -12.171 -7.068 10.392 1.00 88.44 87 GLN A C 1
ATOM 683 O O . GLN A 1 87 ? -12.093 -7.066 9.170 1.00 88.44 87 GLN A O 1
ATOM 688 N N . TRP A 1 88 ? -11.653 -6.096 11.149 1.00 86.31 88 TRP A N 1
ATOM 689 C CA . TRP A 1 88 ? -10.879 -4.981 10.598 1.00 86.31 88 TRP A CA 1
ATOM 690 C C . TRP A 1 88 ? -9.623 -5.462 9.867 1.00 86.31 88 TRP A C 1
ATOM 692 O O . TRP A 1 88 ? -9.379 -5.065 8.732 1.00 86.31 88 TRP A O 1
ATOM 702 N N . MET A 1 89 ? -8.862 -6.376 10.474 1.00 86.56 89 MET A N 1
ATOM 703 C CA . MET A 1 89 ? -7.666 -6.953 9.857 1.00 86.56 89 MET A CA 1
ATOM 704 C C . MET A 1 89 ? -7.990 -7.721 8.570 1.00 86.56 89 MET A C 1
ATOM 706 O O . MET A 1 89 ? -7.270 -7.589 7.581 1.00 86.56 89 MET A O 1
ATOM 710 N N . ALA A 1 90 ? -9.075 -8.505 8.567 1.00 92.06 90 ALA A N 1
ATOM 711 C CA . ALA A 1 90 ? -9.540 -9.208 7.374 1.00 92.06 90 ALA A CA 1
ATOM 712 C C . ALA A 1 90 ? -9.995 -8.232 6.280 1.00 92.06 90 ALA A C 1
ATOM 714 O O . ALA A 1 90 ? -9.691 -8.437 5.109 1.00 92.06 90 ALA A O 1
ATOM 715 N N . LEU A 1 91 ? -10.673 -7.148 6.658 1.00 91.88 91 LEU A N 1
ATOM 716 C CA . LEU A 1 91 ? -11.123 -6.129 5.721 1.00 91.88 91 LEU A CA 1
ATOM 717 C C . LEU A 1 91 ? -9.945 -5.411 5.054 1.00 91.88 91 LEU A C 1
ATOM 719 O O . LEU A 1 91 ? -9.908 -5.334 3.830 1.00 91.88 91 LEU A O 1
ATOM 723 N N . TYR A 1 92 ? -8.953 -4.958 5.826 1.00 91.31 92 TYR A N 1
ATOM 724 C CA . TYR A 1 92 ? -7.741 -4.350 5.267 1.00 91.31 92 TYR A CA 1
ATOM 725 C C . TYR A 1 92 ? -6.956 -5.322 4.391 1.00 91.31 92 TYR A C 1
ATOM 727 O O . TYR A 1 92 ? -6.429 -4.925 3.355 1.00 91.31 92 TYR A O 1
ATOM 735 N N . PHE A 1 93 ? -6.906 -6.605 4.752 1.00 94.69 93 PHE A N 1
ATOM 736 C CA . PHE A 1 93 ? -6.318 -7.617 3.881 1.00 94.69 93 PHE A CA 1
ATOM 737 C C . PHE A 1 93 ? -7.047 -7.697 2.533 1.00 94.69 93 PHE A C 1
ATOM 739 O O . PHE A 1 93 ? -6.397 -7.667 1.492 1.00 94.69 93 PHE A O 1
ATOM 746 N N . VAL A 1 94 ? -8.384 -7.742 2.538 1.00 95.94 94 VAL A N 1
ATOM 747 C CA . VAL A 1 94 ? -9.186 -7.774 1.306 1.00 95.94 94 VAL A CA 1
ATOM 748 C C . VAL A 1 94 ? -8.986 -6.500 0.486 1.00 95.94 94 VAL A C 1
ATOM 750 O O . VAL A 1 94 ? -8.755 -6.594 -0.715 1.00 95.94 94 VAL A O 1
ATOM 753 N N . ILE A 1 95 ? -9.015 -5.321 1.113 1.00 95.56 95 ILE A N 1
ATOM 754 C CA . ILE A 1 95 ? -8.804 -4.039 0.425 1.00 95.56 95 ILE A CA 1
ATOM 755 C C . ILE A 1 95 ? -7.409 -3.982 -0.193 1.00 95.56 95 ILE A C 1
ATOM 757 O O . ILE A 1 95 ? -7.282 -3.614 -1.357 1.00 95.56 95 ILE A O 1
ATOM 761 N N . ASN A 1 96 ? -6.370 -4.388 0.537 1.00 97.12 96 ASN A N 1
ATOM 762 C CA . ASN A 1 96 ? -5.013 -4.418 0.004 1.00 97.12 96 ASN A CA 1
ATOM 763 C C . ASN A 1 96 ? -4.871 -5.441 -1.127 1.00 97.12 96 ASN A C 1
ATOM 765 O O . ASN A 1 96 ? -4.271 -5.130 -2.149 1.00 97.12 96 ASN A O 1
ATOM 769 N N . PHE A 1 97 ? -5.450 -6.635 -0.987 1.00 97.81 97 PHE A N 1
ATOM 770 C CA . PHE A 1 97 ? -5.410 -7.669 -2.020 1.00 97.81 97 PHE A CA 1
ATOM 771 C C . PHE A 1 97 ? -6.095 -7.211 -3.305 1.00 97.81 97 PHE A C 1
ATOM 773 O O . PHE A 1 97 ? -5.484 -7.223 -4.374 1.00 97.81 97 PHE A O 1
ATOM 780 N N . VAL A 1 98 ? -7.348 -6.768 -3.193 1.00 96.94 98 VAL A N 1
ATOM 781 C CA . VAL A 1 98 ? -8.137 -6.279 -4.325 1.00 96.94 98 VAL A CA 1
ATOM 782 C C . VAL A 1 98 ? -7.495 -5.026 -4.909 1.00 96.94 98 VAL A C 1
ATOM 784 O O . VAL A 1 98 ? -7.353 -4.936 -6.121 1.00 96.94 98 VAL A O 1
ATOM 787 N N . GLY A 1 99 ? -7.057 -4.090 -4.068 1.00 96.00 99 GLY A N 1
ATOM 788 C CA . GLY A 1 99 ? -6.407 -2.853 -4.487 1.00 96.00 99 GLY A CA 1
ATOM 789 C C . GLY A 1 99 ? -5.140 -3.121 -5.291 1.00 96.00 99 GLY A C 1
ATOM 790 O O . GLY A 1 99 ? -5.038 -2.673 -6.427 1.00 96.00 99 GLY A O 1
ATOM 791 N N . VAL A 1 100 ? -4.207 -3.913 -4.755 1.00 97.06 100 VAL A N 1
ATOM 792 C CA . VAL A 1 100 ? -2.972 -4.296 -5.459 1.00 97.06 100 VAL A CA 1
ATOM 793 C C . VAL A 1 100 ? -3.287 -5.032 -6.758 1.00 97.06 100 VAL A C 1
ATOM 795 O O . VAL A 1 100 ? -2.715 -4.705 -7.796 1.00 97.06 100 VAL A O 1
ATOM 798 N N . TRP A 1 101 ? -4.213 -5.993 -6.726 1.00 96.81 101 TRP A N 1
ATOM 799 C CA . TRP A 1 101 ? -4.597 -6.757 -7.910 1.00 96.81 101 TRP A CA 1
ATOM 800 C C . TRP A 1 101 ? -5.181 -5.869 -9.009 1.00 96.81 101 TRP A C 1
ATOM 802 O O . TRP A 1 101 ? -4.743 -5.941 -10.152 1.00 96.81 101 TRP A O 1
ATOM 812 N N . VAL A 1 102 ? -6.150 -5.020 -8.666 1.00 95.38 102 VAL A N 1
ATOM 813 C CA . VAL A 1 102 ? -6.829 -4.133 -9.614 1.00 95.38 102 VAL A CA 1
ATOM 814 C C . VAL A 1 102 ? -5.857 -3.094 -10.159 1.00 95.38 102 VAL A C 1
ATOM 816 O O . VAL A 1 102 ? -5.779 -2.938 -11.371 1.00 95.38 102 VAL A O 1
ATOM 819 N N . ILE A 1 103 ? -5.065 -2.438 -9.306 1.00 95.81 103 ILE A N 1
ATOM 820 C CA . ILE A 1 103 ? -4.073 -1.443 -9.744 1.00 95.81 103 ILE A CA 1
ATOM 821 C C . ILE A 1 103 ? -3.067 -2.083 -10.705 1.00 95.81 103 ILE A C 1
ATOM 823 O O . ILE A 1 103 ? -2.768 -1.502 -11.745 1.00 95.81 103 ILE A O 1
ATOM 827 N N . ALA A 1 104 ? -2.611 -3.306 -10.422 1.00 95.19 104 ALA A N 1
ATOM 828 C CA . ALA A 1 104 ? -1.697 -4.019 -11.309 1.00 95.19 104 ALA A CA 1
ATOM 829 C C . ALA A 1 104 ? -2.308 -4.402 -12.670 1.00 95.19 104 ALA A C 1
ATOM 831 O O . ALA A 1 104 ? -1.572 -4.669 -13.615 1.00 95.19 104 ALA A O 1
ATOM 832 N N . ARG A 1 105 ? -3.643 -4.436 -12.801 1.00 94.06 105 ARG A N 1
ATOM 833 C CA . ARG A 1 105 ? -4.325 -4.647 -14.093 1.00 94.06 105 ARG A CA 1
ATOM 834 C C . ARG A 1 105 ? -4.379 -3.399 -14.960 1.00 94.06 105 ARG A C 1
ATOM 836 O O . ARG A 1 105 ? -4.594 -3.524 -16.159 1.00 94.06 105 ARG A O 1
ATOM 843 N N . PHE A 1 106 ? -4.126 -2.237 -14.374 1.00 92.38 106 PHE A N 1
ATOM 844 C CA . PHE A 1 106 ? -3.964 -0.977 -15.087 1.00 92.38 106 PHE A CA 1
ATOM 845 C C . PHE A 1 106 ? -2.479 -0.638 -15.277 1.00 92.38 106 PHE A C 1
ATOM 847 O O . PHE A 1 106 ? -2.090 0.530 -15.254 1.00 92.38 106 PHE A O 1
ATOM 854 N N . SER A 1 107 ? -1.627 -1.659 -15.446 1.00 89.06 107 SER A N 1
ATOM 855 C CA . SER A 1 107 ? -0.173 -1.499 -15.572 1.00 89.06 107 SER A CA 1
ATOM 856 C C . SER A 1 107 ? 0.224 -0.544 -16.695 1.00 89.06 107 SER A C 1
ATOM 858 O O . SER A 1 107 ? 1.199 0.181 -16.546 1.00 89.06 107 SER A O 1
ATOM 860 N N . ASP A 1 108 ? -0.545 -0.478 -17.781 1.00 87.00 108 ASP A N 1
ATOM 861 C CA . ASP A 1 108 ? -0.263 0.430 -18.898 1.00 87.00 108 ASP A CA 1
ATOM 862 C C . ASP A 1 108 ? -0.452 1.907 -18.516 1.00 87.00 108 ASP A C 1
ATOM 864 O O . ASP A 1 108 ? 0.228 2.778 -19.057 1.00 87.00 108 ASP A O 1
ATOM 868 N N . GLN A 1 109 ? -1.356 2.199 -17.572 1.00 88.69 109 GLN A N 1
ATOM 869 C CA . GLN A 1 109 ? -1.663 3.557 -17.115 1.00 88.69 109 GLN A CA 1
ATOM 870 C C . GLN A 1 109 ? -0.878 3.957 -15.862 1.00 88.69 109 GLN A C 1
ATOM 872 O O . GLN A 1 109 ? -0.471 5.109 -15.741 1.00 88.69 109 GLN A O 1
ATOM 877 N N . VAL A 1 110 ? -0.691 3.034 -14.912 1.00 90.38 110 VAL A N 1
ATOM 878 C CA . VAL A 1 110 ? -0.057 3.323 -13.611 1.00 90.38 110 VAL A CA 1
ATOM 879 C C . VAL A 1 110 ? 1.366 2.787 -13.483 1.00 90.38 110 VAL A C 1
ATOM 881 O O . VAL A 1 110 ? 2.032 3.082 -12.498 1.00 90.38 110 VAL A O 1
ATOM 884 N N . GLY A 1 111 ? 1.832 1.978 -14.435 1.00 89.06 111 GLY A N 1
ATOM 885 C CA . GLY A 1 111 ? 3.180 1.408 -14.468 1.00 89.06 111 GLY A CA 1
ATOM 886 C C . GLY A 1 111 ? 3.549 0.479 -13.316 1.00 89.06 111 GLY A C 1
ATOM 887 O O . GLY A 1 111 ? 4.728 0.237 -13.077 1.00 89.06 111 GLY A O 1
ATOM 888 N N . PHE A 1 112 ? 2.561 -0.044 -12.595 1.00 95.50 112 PHE A N 1
ATOM 889 C CA . PHE A 1 112 ? 2.746 -1.074 -11.580 1.00 95.50 112 PHE A CA 1
ATOM 890 C C . PHE A 1 112 ? 2.230 -2.406 -12.116 1.00 95.50 112 PHE A C 1
ATOM 892 O O . PHE A 1 112 ? 1.087 -2.488 -12.561 1.00 95.50 112 PHE A O 1
ATOM 899 N N . GLY A 1 113 ? 3.065 -3.441 -12.066 1.00 95.12 113 GLY A N 1
ATOM 900 C CA . GLY A 1 113 ? 2.727 -4.780 -12.534 1.00 95.12 113 GLY A CA 1
ATOM 901 C C . GLY A 1 113 ? 3.134 -5.852 -11.532 1.00 95.12 113 GLY A C 1
ATOM 902 O O . GLY A 1 113 ? 4.142 -5.726 -10.836 1.00 95.12 113 GLY A O 1
ATOM 903 N N . ILE A 1 114 ? 2.354 -6.931 -11.484 1.00 97.19 114 ILE A N 1
ATOM 904 C CA . ILE A 1 114 ? 2.663 -8.128 -10.697 1.00 97.19 114 ILE A CA 1
ATOM 905 C C . ILE A 1 114 ? 2.475 -9.383 -11.544 1.00 97.19 114 ILE A C 1
ATOM 907 O O . ILE A 1 114 ? 1.611 -9.423 -12.419 1.00 97.19 114 ILE A O 1
ATOM 911 N N . SER A 1 115 ? 3.248 -10.430 -11.264 1.00 95.94 115 SER A N 1
ATOM 912 C CA . SER A 1 115 ? 3.236 -11.641 -12.097 1.00 95.94 115 SER A CA 1
ATOM 913 C C . SER A 1 115 ? 2.027 -12.556 -11.873 1.00 95.94 115 SER A C 1
ATOM 915 O O . SER A 1 115 ? 1.642 -13.300 -12.773 1.00 95.94 115 SER A O 1
ATOM 917 N N . SER A 1 116 ? 1.412 -12.542 -10.684 1.00 95.81 116 SER A N 1
ATOM 918 C CA . SER A 1 116 ? 0.277 -13.420 -10.370 1.00 95.81 116 SER A CA 1
ATOM 919 C C . SER A 1 116 ? -0.565 -12.922 -9.196 1.00 95.81 116 SER A C 1
ATOM 921 O O . SER A 1 116 ? -0.158 -12.049 -8.429 1.00 95.81 116 SER A O 1
ATOM 923 N N . TRP A 1 117 ? -1.751 -13.514 -9.022 1.00 95.88 117 TRP A N 1
ATOM 924 C CA . TRP A 1 117 ? -2.638 -13.192 -7.899 1.00 95.88 117 TRP A CA 1
ATOM 925 C C . TRP A 1 117 ? -2.036 -13.617 -6.554 1.00 95.88 117 TRP A C 1
ATOM 927 O O . TRP A 1 117 ? -2.296 -12.981 -5.538 1.00 95.88 117 TRP A O 1
ATOM 937 N N . LEU A 1 118 ? -1.175 -14.641 -6.545 1.00 96.81 118 LEU A N 1
ATOM 938 C CA . LEU A 1 118 ? -0.434 -15.040 -5.350 1.00 96.81 118 LEU A CA 1
ATOM 939 C C . LEU A 1 118 ? 0.509 -13.926 -4.884 1.00 96.81 118 LEU A C 1
ATOM 941 O O . LEU A 1 118 ? 0.596 -13.669 -3.687 1.00 96.81 118 LEU A O 1
ATOM 945 N N . VAL A 1 119 ? 1.150 -13.209 -5.816 1.00 96.56 119 VAL A N 1
ATOM 946 C CA . VAL A 1 119 ? 1.977 -12.039 -5.479 1.00 96.56 119 VAL A CA 1
ATOM 947 C C . VAL A 1 119 ? 1.121 -10.941 -4.850 1.00 96.56 119 VAL A C 1
ATOM 949 O O . VAL A 1 119 ? 1.515 -10.393 -3.824 1.00 96.56 119 VAL A O 1
ATOM 952 N N . ALA A 1 120 ? -0.078 -10.669 -5.384 1.00 97.31 120 ALA A N 1
ATOM 953 C CA . ALA A 1 120 ? -1.010 -9.727 -4.753 1.00 97.31 120 ALA A CA 1
ATOM 954 C C . ALA A 1 120 ? -1.373 -10.151 -3.324 1.00 97.31 120 ALA A C 1
ATOM 956 O O . ALA A 1 120 ? -1.383 -9.312 -2.427 1.00 97.31 120 ALA A O 1
ATOM 957 N N . ALA A 1 121 ? -1.647 -11.439 -3.094 1.00 97.31 121 ALA A N 1
ATOM 958 C CA . ALA A 1 121 ? -1.995 -11.954 -1.770 1.00 97.31 121 ALA A CA 1
ATOM 959 C C . ALA A 1 121 ? -0.845 -11.782 -0.772 1.00 97.31 121 ALA A C 1
ATOM 961 O O . ALA A 1 121 ? -1.060 -11.292 0.336 1.00 97.31 121 ALA A O 1
ATOM 962 N N . VAL A 1 122 ? 0.384 -12.117 -1.173 1.00 97.38 122 VAL A N 1
ATOM 963 C CA . VAL A 1 122 ? 1.575 -11.942 -0.330 1.00 97.38 122 VAL A CA 1
ATOM 964 C C . VAL A 1 122 ? 1.821 -10.463 -0.031 1.00 97.38 122 VAL A C 1
ATOM 966 O O . VAL A 1 122 ? 1.984 -10.098 1.134 1.00 97.38 122 VAL A O 1
ATOM 969 N N . LEU A 1 123 ? 1.781 -9.596 -1.049 1.00 97.44 123 LEU A N 1
ATOM 970 C CA . LEU A 1 123 ? 1.923 -8.151 -0.859 1.00 97.44 123 LEU A CA 1
ATOM 971 C C . LEU A 1 123 ? 0.839 -7.598 0.067 1.00 97.44 123 LEU A C 1
ATOM 973 O O . LEU A 1 123 ? 1.146 -6.780 0.927 1.00 97.44 123 LEU A O 1
ATOM 977 N N . ALA A 1 124 ? -0.401 -8.073 -0.046 1.00 97.62 124 ALA A N 1
ATOM 978 C CA . ALA A 1 124 ? -1.494 -7.644 0.815 1.00 97.62 124 ALA A CA 1
ATOM 979 C C . ALA A 1 124 ? -1.263 -7.994 2.288 1.00 97.62 124 ALA A C 1
ATOM 981 O O . ALA A 1 124 ? -1.556 -7.170 3.152 1.00 97.62 124 ALA A O 1
ATOM 982 N N . VAL A 1 125 ? -0.705 -9.173 2.590 1.00 97.31 125 VAL A N 1
ATOM 983 C CA . VAL A 1 125 ? -0.311 -9.527 3.965 1.00 97.31 125 VAL A CA 1
ATOM 984 C C . VAL A 1 125 ? 0.768 -8.573 4.474 1.00 97.31 125 VAL A C 1
ATOM 986 O O . VAL A 1 125 ? 0.624 -8.013 5.560 1.00 97.31 125 VAL A O 1
ATOM 989 N N . VAL A 1 126 ? 1.830 -8.363 3.690 1.00 97.38 126 VAL A N 1
ATOM 990 C CA . VAL A 1 126 ? 2.956 -7.500 4.081 1.00 97.38 126 VAL A CA 1
ATOM 991 C C . VAL A 1 126 ? 2.489 -6.064 4.310 1.00 97.38 126 VAL A C 1
ATOM 993 O O . VAL A 1 126 ? 2.784 -5.482 5.353 1.00 97.38 126 VAL A O 1
ATOM 996 N N . LEU A 1 127 ? 1.709 -5.515 3.377 1.00 96.88 127 LEU A N 1
ATOM 997 C CA . LEU A 1 127 ? 1.113 -4.188 3.494 1.00 96.88 127 LEU A CA 1
ATOM 998 C C . LEU A 1 127 ? 0.247 -4.095 4.748 1.00 96.88 127 LEU A C 1
ATOM 1000 O O . LEU A 1 127 ? 0.458 -3.193 5.545 1.00 96.88 127 LEU A O 1
ATOM 1004 N N . ASN A 1 128 ? -0.655 -5.048 4.987 1.00 95.38 128 ASN A N 1
ATOM 1005 C CA . ASN A 1 128 ? -1.533 -5.021 6.159 1.00 95.38 128 ASN A CA 1
ATOM 1006 C C . ASN A 1 128 ? -0.745 -4.973 7.483 1.00 95.38 128 ASN A C 1
ATOM 1008 O O . ASN A 1 128 ? -1.072 -4.197 8.383 1.00 95.38 128 ASN A O 1
ATOM 1012 N N . ILE A 1 129 ? 0.336 -5.756 7.591 1.00 95.25 129 ILE A N 1
ATOM 1013 C CA . ILE A 1 129 ? 1.221 -5.749 8.766 1.00 95.25 129 ILE A CA 1
ATOM 1014 C C . ILE A 1 129 ? 1.900 -4.384 8.921 1.00 95.25 129 ILE A C 1
ATOM 1016 O O . ILE A 1 129 ? 1.844 -3.786 9.997 1.00 95.25 129 ILE A O 1
ATOM 1020 N N . VAL A 1 130 ? 2.518 -3.868 7.855 1.00 96.25 130 VAL A N 1
ATOM 1021 C CA . VAL A 1 130 ? 3.240 -2.588 7.891 1.00 96.25 130 VAL A CA 1
ATOM 1022 C C . VAL A 1 130 ? 2.293 -1.430 8.204 1.00 96.25 130 VAL A C 1
ATOM 1024 O O . VAL A 1 130 ? 2.590 -0.615 9.074 1.00 96.25 130 VAL A O 1
ATOM 1027 N N . GLN A 1 131 ? 1.128 -1.384 7.561 1.00 94.12 131 GLN A N 1
ATOM 1028 C CA . GLN A 1 131 ? 0.098 -0.376 7.803 1.00 94.12 131 GLN A CA 1
ATOM 1029 C C . GLN A 1 131 ? -0.386 -0.413 9.256 1.00 94.12 131 GLN A C 1
ATOM 1031 O O . GLN A 1 131 ? -0.492 0.635 9.890 1.00 94.12 131 GLN A O 1
ATOM 1036 N N . SER A 1 132 ? -0.597 -1.607 9.820 1.00 91.56 132 SER A N 1
ATOM 1037 C CA . SER A 1 132 ? -0.969 -1.766 11.231 1.00 91.56 132 SER A CA 1
ATOM 1038 C C . SER A 1 132 ? 0.100 -1.195 12.168 1.00 91.56 132 SER A C 1
ATOM 1040 O O . SER A 1 132 ? -0.222 -0.467 13.107 1.00 91.56 132 SER A O 1
ATOM 1042 N N . ILE A 1 133 ? 1.382 -1.474 11.902 1.00 94.00 133 ILE A N 1
ATOM 1043 C CA . ILE A 1 133 ? 2.508 -0.935 12.683 1.00 94.00 133 ILE A CA 1
ATOM 1044 C C . ILE A 1 133 ? 2.548 0.595 12.600 1.00 94.00 133 ILE A C 1
ATOM 1046 O O . ILE A 1 133 ? 2.678 1.263 13.627 1.00 94.00 133 ILE A O 1
ATOM 1050 N N . VAL A 1 134 ? 2.404 1.150 11.396 1.00 93.75 134 VAL A N 1
ATOM 1051 C CA . VAL A 1 134 ? 2.431 2.598 11.151 1.00 93.75 134 VAL A CA 1
ATOM 1052 C C . VAL A 1 134 ? 1.276 3.300 11.860 1.00 93.75 134 VAL A C 1
ATOM 1054 O O . VAL A 1 134 ? 1.495 4.311 12.522 1.00 93.75 134 VAL A O 1
ATOM 1057 N N . MET A 1 135 ? 0.067 2.744 11.797 1.00 90.38 135 MET A N 1
ATOM 1058 C CA . MET A 1 135 ? -1.098 3.310 12.478 1.00 90.38 135 MET A CA 1
ATOM 1059 C C . MET A 1 135 ? -0.936 3.287 14.001 1.00 90.38 135 MET A C 1
ATOM 1061 O O . MET A 1 135 ? -1.160 4.307 14.650 1.00 90.38 135 MET A O 1
ATOM 1065 N N . MET A 1 136 ? -0.438 2.186 14.576 1.00 90.25 136 MET A N 1
ATOM 1066 C CA . MET A 1 136 ? -0.130 2.125 16.011 1.00 90.25 136 MET A CA 1
ATOM 1067 C C . MET A 1 136 ? 0.943 3.145 16.424 1.00 90.25 136 MET A C 1
ATOM 1069 O O . MET A 1 136 ? 0.880 3.712 17.517 1.00 90.25 136 MET A O 1
ATOM 1073 N N . ALA A 1 137 ? 1.946 3.381 15.575 1.00 89.75 137 ALA A N 1
ATOM 1074 C CA . ALA A 1 137 ? 2.973 4.386 15.830 1.00 89.75 137 ALA A CA 1
ATOM 1075 C C . ALA A 1 137 ? 2.396 5.812 15.786 1.00 89.75 137 ALA A C 1
ATOM 1077 O O . ALA A 1 137 ? 2.681 6.611 16.680 1.00 89.75 137 ALA A O 1
ATOM 1078 N N . LEU A 1 138 ? 1.545 6.115 14.801 1.00 88.69 138 LEU A N 1
ATOM 1079 C CA . LEU A 1 138 ? 0.854 7.402 14.691 1.00 88.69 138 LEU A CA 1
ATOM 1080 C C . LEU A 1 138 ? -0.050 7.687 15.894 1.00 88.69 138 LEU A C 1
ATOM 1082 O O . LEU A 1 138 ? -0.031 8.797 16.425 1.00 88.69 138 LEU A O 1
ATOM 1086 N N . GLU A 1 139 ? -0.813 6.695 16.354 1.00 84.88 139 GLU A N 1
ATOM 1087 C CA . GLU A 1 139 ? -1.674 6.833 17.533 1.00 84.88 139 GLU A CA 1
ATOM 1088 C C . GLU A 1 139 ? -0.866 7.179 18.788 1.00 84.88 139 GLU A C 1
ATOM 1090 O O . GLU A 1 139 ? -1.225 8.104 19.520 1.00 84.88 139 GLU A O 1
ATOM 1095 N N . LYS A 1 140 ? 0.271 6.501 19.001 1.00 85.19 140 LYS A N 1
ATOM 1096 C CA . LYS A 1 140 ? 1.174 6.781 20.128 1.00 85.19 140 LYS A CA 1
ATOM 1097 C C . LYS A 1 140 ? 1.758 8.190 20.077 1.00 85.19 140 LYS A C 1
ATOM 1099 O O . LYS A 1 140 ? 1.889 8.817 21.126 1.00 85.19 140 LYS A O 1
ATOM 1104 N N . LEU A 1 141 ? 2.112 8.680 18.888 1.00 81.12 141 LEU A N 1
ATOM 1105 C CA . LEU A 1 141 ? 2.641 10.035 18.707 1.00 81.12 141 LEU A CA 1
ATOM 1106 C C . LEU A 1 141 ? 1.583 11.103 18.981 1.00 81.12 141 LEU A C 1
ATOM 1108 O O . LEU A 1 141 ? 1.909 12.124 19.566 1.00 81.12 141 LEU A O 1
ATOM 1112 N N . LYS A 1 142 ? 0.323 10.854 18.611 1.00 74.25 142 LYS A N 1
ATOM 1113 C CA . LYS A 1 142 ? -0.793 11.769 18.887 1.00 74.25 142 LYS A CA 1
ATOM 1114 C C . LYS A 1 142 ? -1.186 11.807 20.369 1.00 74.25 142 LYS A C 1
ATOM 1116 O O . LYS A 1 142 ? -1.726 12.807 20.827 1.00 74.25 142 LYS A O 1
ATOM 1121 N N . SER A 1 143 ? -0.987 10.708 21.100 1.00 67.75 143 SER A N 1
ATOM 1122 C CA . SER A 1 143 ? -1.313 10.619 22.532 1.00 67.75 143 SER A CA 1
ATOM 1123 C C . SER A 1 143 ? -0.263 11.231 23.470 1.00 67.75 143 SER A C 1
ATOM 1125 O O . SER A 1 143 ? -0.494 11.260 24.677 1.00 67.75 143 SER A O 1
ATOM 1127 N N . ARG A 1 144 ? 0.891 11.645 22.936 1.00 54.81 144 ARG A N 1
ATOM 1128 C CA . ARG A 1 144 ? 1.957 12.343 23.666 1.00 54.81 144 ARG A CA 1
ATOM 1129 C C . ARG A 1 144 ? 1.826 13.844 23.469 1.00 54.81 144 ARG A C 1
ATOM 1131 O O . ARG A 1 144 ? 2.135 14.558 24.443 1.00 54.81 144 ARG A O 1
#